Protein AF-A0A8X6SFC6-F1 (afdb_monomer_lite)

Sequence (150 aa):
MSFSGRPLSNDTFHDPMHPLAPEEIEAQGRTDKNTDKQAIRDRALPWISDFLWDRSIRVKYNNCLSDPFPIRQGVPQGSMLSPVLFSLYITGIEKVLAKHCEVRIFADHIIVWSSGSDVGENELKLNRAMEEAHAFAEIHKLIFNASISL

Organism: Trichonephila clavipes (NCBI:txid2585209)

pLDDT: mean 79.75, std 19.72, range [31.31, 97.31]

Foldseek 3Di:
DDDDDDDDDDDPPPDPPDPDDPVVVVVVPPPPPVVVVVCCVVPVVVVVCVQQPFDWDWDDDDPDIDDTDTDNDAGDPPDPCRLVVQCVLCPPLCVQLVVQFDWDDDRPDIDTFHDDPDPVSRVVSVVSSVVSNVVSCVVSVHDDDPVPDD

Structure (mmCIF, N/CA/C/O backbone):
data_AF-A0A8X6SFC6-F1
#
_entry.id   AF-A0A8X6SFC6-F1
#
loop_
_atom_site.group_PDB
_atom_site.id
_atom_site.type_symbol
_atom_site.label_atom_id
_atom_site.label_alt_id
_atom_site.label_comp_id
_atom_site.label_asym_id
_atom_site.label_entity_id
_atom_site.label_seq_id
_atom_site.pdbx_PDB_ins_code
_atom_site.Cartn_x
_atom_site.Cartn_y
_atom_site.Cartn_z
_atom_site.occupancy
_atom_site.B_iso_or_equiv
_atom_site.auth_seq_id
_atom_site.auth_comp_id
_atom_site.auth_asym_id
_atom_site.auth_atom_id
_atom_site.pdbx_PDB_model_num
ATOM 1 N N . MET A 1 1 ? 23.460 72.361 -40.988 1.00 40.28 1 MET A N 1
ATOM 2 C CA . MET A 1 1 ? 22.909 71.013 -40.738 1.00 40.28 1 MET A CA 1
ATOM 3 C C . MET A 1 1 ? 23.359 70.589 -39.356 1.00 40.28 1 MET A C 1
ATOM 5 O O . MET A 1 1 ? 24.551 70.583 -39.091 1.00 40.28 1 MET A O 1
ATOM 9 N N . SER A 1 2 ? 22.393 70.397 -38.463 1.00 31.31 2 SER A N 1
ATOM 10 C CA . SER A 1 2 ? 22.589 70.018 -37.063 1.00 31.31 2 SER A CA 1
ATOM 11 C C . SER A 1 2 ? 22.962 68.542 -36.968 1.00 31.31 2 SER A C 1
ATOM 13 O O . SER A 1 2 ? 22.267 67.734 -37.573 1.00 31.31 2 SER A O 1
ATOM 15 N N . PHE A 1 3 ? 23.991 68.207 -36.188 1.00 31.91 3 PHE A N 1
ATOM 16 C CA . PHE A 1 3 ? 24.001 66.998 -35.364 1.00 31.91 3 PHE A CA 1
ATOM 17 C C . PHE A 1 3 ? 24.779 67.292 -34.077 1.00 31.91 3 PHE A C 1
ATOM 19 O O . PHE A 1 3 ? 25.980 67.545 -34.079 1.00 31.91 3 PHE A O 1
ATOM 26 N N . SER A 1 4 ? 24.029 67.319 -32.979 1.00 35.38 4 SER A N 1
ATOM 27 C CA . SER A 1 4 ? 24.476 67.479 -31.600 1.00 35.38 4 SER A CA 1
ATOM 28 C C . SER A 1 4 ? 25.284 66.264 -31.138 1.00 35.38 4 SER A C 1
ATOM 30 O O . SER A 1 4 ? 24.756 65.150 -31.122 1.00 35.38 4 SER A O 1
ATOM 32 N N . GLY A 1 5 ? 26.523 66.477 -30.695 1.00 40.00 5 GLY A N 1
ATOM 33 C CA . GLY A 1 5 ? 27.243 65.505 -29.876 1.00 40.00 5 GLY A CA 1
ATOM 34 C C . GLY A 1 5 ? 26.624 65.456 -28.479 1.00 40.00 5 GLY A C 1
ATOM 35 O O . GLY A 1 5 ? 26.572 66.475 -27.793 1.00 40.00 5 GLY A O 1
ATOM 36 N N . ARG A 1 6 ? 26.120 64.290 -28.063 1.00 39.47 6 ARG A N 1
ATOM 37 C CA . ARG A 1 6 ? 25.775 64.046 -26.656 1.00 39.47 6 ARG A CA 1
ATOM 38 C C . ARG A 1 6 ? 27.060 63.766 -25.868 1.00 39.47 6 ARG A C 1
ATOM 40 O O . ARG A 1 6 ? 27.899 63.018 -26.371 1.00 39.47 6 ARG A O 1
ATOM 47 N N . PRO A 1 7 ? 27.211 64.304 -24.648 1.00 36.47 7 PRO A N 1
ATOM 48 C CA . PRO A 1 7 ? 28.232 63.842 -23.723 1.00 36.47 7 PRO A CA 1
ATOM 49 C C . PRO A 1 7 ? 27.834 62.481 -23.132 1.00 36.47 7 PRO A C 1
ATOM 51 O O . PRO A 1 7 ? 26.652 62.175 -22.974 1.00 36.47 7 PRO A O 1
ATOM 54 N N . LEU A 1 8 ? 28.849 61.676 -22.822 1.00 44.09 8 LEU A N 1
ATOM 55 C CA . LEU A 1 8 ? 28.759 60.450 -22.032 1.00 44.09 8 LEU A CA 1
ATOM 56 C C . LEU A 1 8 ? 28.116 60.752 -20.670 1.00 44.09 8 LEU A C 1
ATOM 58 O O . LEU A 1 8 ? 28.634 61.586 -19.928 1.00 44.09 8 LEU A O 1
ATOM 62 N N . SER A 1 9 ? 27.037 60.053 -20.317 1.00 38.41 9 SER A N 1
ATOM 63 C CA . SER A 1 9 ? 26.632 59.916 -18.919 1.00 38.41 9 SER A CA 1
ATOM 64 C C . SER A 1 9 ? 25.919 58.590 -18.643 1.00 38.41 9 SER A C 1
ATOM 66 O O . SER A 1 9 ? 24.938 58.229 -19.290 1.00 38.41 9 SER A O 1
ATOM 68 N N . ASN A 1 10 ? 26.449 57.933 -17.612 1.00 33.03 10 ASN A N 1
ATOM 69 C CA . ASN A 1 10 ? 25.908 56.852 -16.795 1.00 33.03 10 ASN A CA 1
ATOM 70 C C . ASN A 1 10 ? 25.847 55.444 -17.396 1.00 33.03 10 ASN A C 1
ATOM 72 O O . ASN A 1 10 ? 24.792 54.930 -17.768 1.00 33.03 10 ASN A O 1
ATOM 76 N N . ASP A 1 11 ? 26.995 54.772 -17.281 1.00 38.56 11 ASP A N 1
ATOM 77 C CA . ASP A 1 11 ? 27.062 53.387 -16.819 1.00 38.56 11 ASP A CA 1
ATOM 78 C C . ASP A 1 11 ? 26.058 53.175 -15.675 1.00 38.56 11 ASP A C 1
ATOM 80 O O . ASP A 1 11 ? 26.276 53.597 -14.538 1.00 38.56 11 ASP A O 1
ATOM 84 N N . THR A 1 12 ? 24.928 52.537 -15.976 1.00 41.81 12 THR A N 1
ATOM 85 C CA . THR A 1 12 ? 24.039 52.023 -14.933 1.00 41.81 12 THR A CA 1
ATOM 86 C C . THR A 1 12 ? 24.551 50.635 -14.594 1.00 41.81 12 THR A C 1
ATOM 88 O O . THR A 1 12 ? 24.138 49.627 -15.162 1.00 41.81 12 THR A O 1
ATOM 91 N N . PHE A 1 13 ? 25.555 50.616 -13.723 1.00 37.88 13 PHE A N 1
ATOM 92 C CA . PHE A 1 13 ? 25.983 49.429 -13.005 1.00 37.88 13 PHE A CA 1
ATOM 93 C C . PHE A 1 13 ? 24.736 48.872 -12.303 1.00 37.88 13 PHE A C 1
ATOM 95 O O . PHE A 1 13 ? 24.156 49.546 -11.451 1.00 37.88 13 PHE A O 1
ATOM 102 N N . HIS A 1 14 ? 24.256 47.701 -12.723 1.00 45.50 14 HIS A N 1
ATOM 103 C CA . HIS A 1 14 ? 23.132 47.041 -12.068 1.00 45.50 14 HIS A CA 1
ATOM 104 C C . HIS A 1 14 ? 23.633 46.575 -10.698 1.00 45.50 14 HIS A C 1
ATOM 106 O O . HIS A 1 14 ? 24.354 45.585 -10.597 1.00 45.50 14 HIS A O 1
ATOM 112 N N . ASP A 1 15 ? 23.327 47.352 -9.664 1.00 45.00 15 ASP A N 1
ATOM 113 C CA . ASP A 1 15 ? 23.620 47.017 -8.277 1.00 45.00 15 ASP A CA 1
ATOM 114 C C . ASP A 1 15 ? 22.836 45.740 -7.904 1.00 45.00 15 ASP A C 1
ATOM 116 O O . ASP A 1 15 ? 21.602 45.751 -7.959 1.00 45.00 15 ASP A O 1
ATOM 120 N N . PRO A 1 16 ? 23.497 44.617 -7.564 1.00 43.84 16 PRO A N 1
ATOM 121 C CA . PRO A 1 16 ? 22.817 43.370 -7.215 1.00 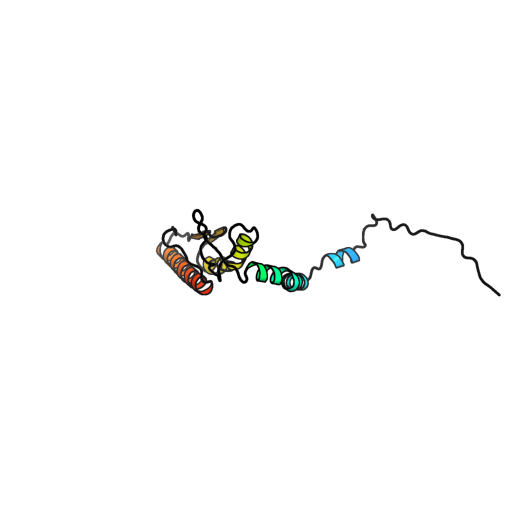43.84 16 PRO A CA 1
ATOM 122 C C . PRO A 1 16 ? 22.120 43.416 -5.840 1.00 43.84 16 PRO A C 1
ATOM 124 O O . PRO A 1 16 ? 21.627 42.388 -5.380 1.00 43.84 16 PRO A O 1
ATOM 127 N N . MET A 1 17 ? 22.073 44.579 -5.178 1.00 49.69 17 MET A N 1
ATOM 128 C CA . MET A 1 17 ? 21.513 44.770 -3.835 1.00 49.69 17 MET A CA 1
ATOM 129 C C . MET A 1 17 ? 20.441 45.874 -3.751 1.00 49.69 17 MET A C 1
ATOM 131 O O . MET A 1 17 ? 20.192 46.399 -2.665 1.00 49.69 17 MET A O 1
ATOM 135 N N . HIS A 1 18 ? 19.755 46.215 -4.849 1.00 56.88 18 HIS A N 1
ATOM 136 C CA . HIS A 1 18 ? 18.519 46.998 -4.736 1.00 56.88 18 HIS A CA 1
ATOM 137 C C . HIS A 1 18 ? 17.368 46.084 -4.268 1.00 56.88 18 HIS A C 1
ATOM 139 O O . HIS A 1 18 ? 17.087 45.085 -4.935 1.00 56.88 18 HIS A O 1
ATOM 145 N N . PRO A 1 19 ? 16.677 46.389 -3.152 1.00 56.50 19 PRO A N 1
ATOM 146 C CA . PRO A 1 19 ? 15.486 45.649 -2.750 1.00 56.50 19 PRO A CA 1
ATOM 147 C C . PRO A 1 19 ? 14.441 45.717 -3.869 1.00 56.50 19 PRO A C 1
ATOM 149 O O . PRO A 1 19 ? 14.105 46.811 -4.330 1.00 56.50 19 PRO A O 1
ATOM 152 N N . LEU A 1 20 ? 13.961 44.562 -4.332 1.00 54.62 20 LEU A N 1
ATOM 153 C CA . LEU A 1 20 ? 12.883 44.481 -5.323 1.00 54.62 20 LEU A CA 1
ATOM 154 C C . LEU A 1 20 ? 11.643 45.211 -4.792 1.00 54.62 20 LEU A C 1
ATOM 156 O O . LEU A 1 20 ? 11.362 45.176 -3.588 1.00 54.62 20 LEU A O 1
ATOM 160 N N . ALA A 1 21 ? 10.917 45.894 -5.677 1.00 58.16 21 ALA A N 1
ATOM 161 C CA . ALA A 1 21 ? 9.715 46.618 -5.278 1.00 58.16 21 ALA A CA 1
ATOM 162 C C . ALA A 1 21 ? 8.674 45.631 -4.701 1.00 58.16 21 ALA A C 1
ATOM 164 O O . ALA A 1 21 ? 8.612 44.484 -5.155 1.00 58.16 21 ALA A O 1
ATOM 165 N N . PRO A 1 22 ? 7.825 46.036 -3.732 1.00 57.03 22 PRO A N 1
ATOM 166 C CA . PRO A 1 22 ? 6.818 45.148 -3.139 1.00 57.03 22 PRO A CA 1
ATOM 167 C C . PRO A 1 22 ? 5.928 44.442 -4.177 1.00 57.03 22 PRO A C 1
ATOM 169 O O . PRO A 1 22 ? 5.563 43.288 -3.980 1.00 57.03 22 PRO A O 1
ATOM 172 N N . GLU A 1 23 ? 5.663 45.098 -5.311 1.00 55.09 23 GLU A N 1
ATOM 173 C CA . GLU A 1 23 ? 4.877 44.565 -6.433 1.00 55.09 23 GLU A CA 1
ATOM 174 C C . GLU A 1 23 ? 5.577 43.403 -7.178 1.00 55.09 23 GLU A C 1
ATOM 176 O O . GLU A 1 23 ? 4.910 42.493 -7.667 1.00 55.09 23 GLU A O 1
ATOM 181 N N . GLU A 1 24 ? 6.916 43.367 -7.215 1.00 52.50 24 GLU A N 1
ATOM 182 C CA . GLU A 1 24 ? 7.698 42.264 -7.807 1.00 52.50 24 GLU A CA 1
ATOM 183 C C . GLU A 1 24 ? 7.795 41.059 -6.855 1.00 52.50 24 GLU A C 1
ATOM 185 O O . GLU A 1 24 ? 7.796 39.906 -7.290 1.00 52.50 24 GLU A O 1
ATOM 190 N N . ILE A 1 25 ? 7.809 41.311 -5.542 1.00 52.88 25 ILE A N 1
ATOM 191 C CA . ILE A 1 25 ? 7.796 40.270 -4.502 1.00 52.88 25 ILE A CA 1
ATOM 192 C C . ILE A 1 25 ? 6.424 39.573 -4.458 1.00 52.88 25 ILE A C 1
ATOM 194 O O . ILE A 1 25 ? 6.346 38.356 -4.276 1.00 52.88 25 ILE A O 1
ATOM 198 N N . GLU A 1 26 ? 5.339 40.316 -4.689 1.00 51.62 26 GLU A N 1
ATOM 199 C CA . GLU A 1 26 ? 3.973 39.779 -4.707 1.00 51.62 26 GLU A CA 1
ATOM 200 C C . GLU A 1 26 ? 3.681 38.924 -5.957 1.00 51.62 26 GLU A C 1
ATOM 202 O O . GLU A 1 26 ? 2.913 37.960 -5.886 1.00 51.62 26 GLU A O 1
ATOM 207 N N . ALA A 1 27 ? 4.362 39.190 -7.079 1.00 51.25 27 ALA A N 1
ATOM 208 C CA . ALA A 1 27 ? 4.291 38.364 -8.288 1.00 51.25 27 ALA A CA 1
ATOM 209 C C . ALA A 1 27 ? 5.007 37.005 -8.136 1.00 51.25 27 ALA A C 1
ATOM 211 O O . ALA A 1 27 ? 4.595 36.017 -8.747 1.00 51.25 27 ALA A O 1
ATOM 212 N N . GLN A 1 28 ? 6.033 36.921 -7.281 1.00 47.88 28 GLN A N 1
ATOM 213 C CA . GLN A 1 28 ? 6.798 35.692 -7.030 1.00 47.88 28 GLN A CA 1
ATOM 214 C C . GLN A 1 28 ? 6.105 34.741 -6.028 1.00 47.88 28 GLN A C 1
ATOM 216 O O . GLN A 1 28 ? 6.426 33.553 -5.970 1.00 47.88 28 GLN A O 1
ATOM 221 N N . GLY A 1 29 ? 5.156 35.252 -5.233 1.00 45.84 29 GLY A N 1
ATOM 222 C CA . GLY A 1 29 ? 4.491 34.528 -4.140 1.00 45.84 29 GLY A CA 1
ATOM 223 C C . GLY A 1 29 ? 3.172 33.839 -4.505 1.00 45.84 29 GLY A C 1
ATOM 224 O O . GLY A 1 29 ? 2.594 33.145 -3.667 1.00 45.84 29 GLY A O 1
ATOM 225 N N . ARG A 1 30 ? 2.680 34.000 -5.738 1.00 49.94 30 ARG A N 1
ATOM 226 C CA . ARG A 1 30 ? 1.439 33.368 -6.205 1.00 49.94 30 ARG A CA 1
ATOM 227 C C . ARG A 1 30 ? 1.752 32.158 -7.081 1.00 49.94 30 ARG A C 1
ATOM 229 O O . ARG A 1 30 ? 1.455 32.136 -8.271 1.00 49.94 30 ARG A O 1
ATOM 236 N N . THR A 1 31 ? 2.358 31.128 -6.493 1.00 51.66 31 THR A N 1
ATOM 237 C CA . THR A 1 31 ? 2.418 29.800 -7.114 1.00 51.66 31 THR A CA 1
ATOM 238 C C . THR A 1 31 ? 1.006 29.227 -7.171 1.00 51.66 31 THR A C 1
ATOM 240 O O . THR A 1 31 ? 0.484 28.635 -6.225 1.00 51.66 31 THR A O 1
ATOM 243 N N . ASP A 1 32 ? 0.346 29.460 -8.303 1.00 58.31 32 ASP A N 1
ATOM 244 C CA . ASP A 1 32 ? -0.901 28.804 -8.653 1.00 58.31 32 ASP A CA 1
ATOM 245 C C . ASP A 1 32 ? -0.696 27.290 -8.556 1.00 58.31 32 ASP A C 1
ATOM 247 O O . ASP A 1 32 ? 0.106 26.708 -9.286 1.00 58.31 32 ASP A O 1
ATOM 251 N N . LYS A 1 33 ? -1.482 26.622 -7.703 1.00 57.12 33 LYS A N 1
ATOM 252 C CA . LYS A 1 33 ? -1.514 25.150 -7.548 1.00 57.12 33 LYS A CA 1
ATOM 253 C C . LYS A 1 33 ? -1.680 24.393 -8.877 1.00 57.12 33 LYS A C 1
ATOM 255 O O . LYS A 1 33 ? -1.532 23.172 -8.928 1.00 57.12 33 LYS A O 1
ATOM 260 N N . ASN A 1 34 ? -2.062 25.102 -9.935 1.00 56.91 34 ASN A N 1
ATOM 261 C CA . ASN A 1 34 ? -2.202 24.598 -11.289 1.00 56.91 34 ASN A CA 1
ATOM 262 C C . ASN A 1 34 ? -0.842 24.391 -11.984 1.00 56.91 34 ASN A C 1
ATOM 264 O O . ASN A 1 34 ? -0.662 23.397 -12.683 1.00 56.91 34 ASN A O 1
ATOM 268 N N . THR A 1 35 ? 0.134 25.265 -11.731 1.00 61.88 35 THR A N 1
ATOM 269 C CA . THR A 1 35 ? 1.483 25.202 -12.313 1.00 61.88 35 THR A CA 1
ATOM 270 C C . THR A 1 35 ? 2.283 24.027 -11.747 1.00 61.88 35 THR A C 1
ATOM 272 O O . THR A 1 35 ? 2.950 23.319 -12.499 1.00 61.88 35 THR A O 1
ATOM 275 N N . ASP A 1 36 ? 2.135 23.733 -10.452 1.00 69.88 36 ASP A N 1
ATOM 276 C CA . ASP A 1 36 ? 2.805 22.594 -9.805 1.00 69.88 36 ASP A CA 1
ATOM 277 C C . ASP A 1 36 ? 2.269 21.249 -10.308 1.00 69.88 36 ASP A C 1
ATOM 279 O O . ASP A 1 36 ? 3.034 20.331 -10.611 1.00 69.88 36 ASP A O 1
ATOM 283 N N . LYS A 1 37 ? 0.944 21.133 -10.471 1.00 70.81 37 LYS A N 1
ATOM 284 C CA . LYS A 1 37 ? 0.318 19.940 -11.066 1.00 70.81 37 LYS A CA 1
ATOM 285 C C . LYS A 1 37 ? 0.794 19.706 -12.495 1.00 70.81 37 LYS A C 1
ATOM 287 O O . LYS A 1 37 ? 1.025 18.559 -12.877 1.00 70.81 37 LYS A O 1
ATOM 292 N N . GLN A 1 38 ? 0.937 20.781 -13.266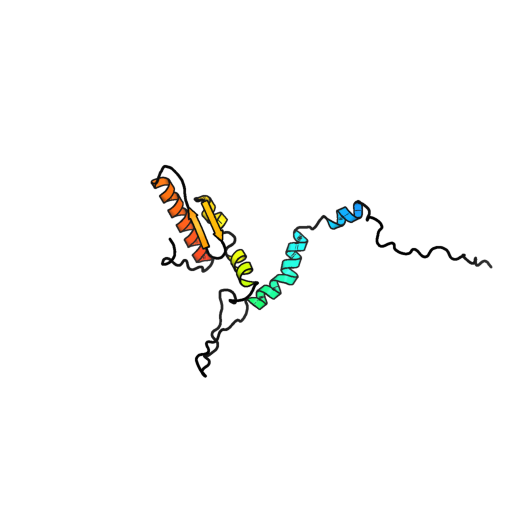 1.00 69.88 38 GLN A N 1
ATOM 293 C CA . GLN A 1 38 ? 1.423 20.716 -14.637 1.00 69.88 38 GLN A CA 1
ATOM 294 C C . GLN A 1 38 ? 2.903 20.305 -14.679 1.00 69.88 38 GLN A C 1
ATOM 296 O O . GLN A 1 38 ? 3.265 19.393 -15.414 1.00 69.88 38 GLN A O 1
ATOM 301 N N . ALA A 1 39 ? 3.744 20.865 -13.804 1.00 73.00 39 ALA A N 1
ATOM 302 C CA . ALA A 1 39 ? 5.151 20.487 -13.700 1.00 73.00 39 ALA A CA 1
ATOM 303 C C . ALA A 1 39 ? 5.351 19.010 -13.310 1.00 73.00 39 ALA A C 1
ATOM 305 O O . ALA A 1 39 ? 6.220 18.344 -13.874 1.00 73.00 39 ALA A O 1
ATOM 306 N N . ILE A 1 40 ? 4.535 18.475 -12.394 1.00 75.31 40 ILE A N 1
ATOM 307 C CA . ILE A 1 40 ? 4.552 17.047 -12.033 1.00 75.31 40 ILE A CA 1
ATOM 308 C C . ILE A 1 40 ? 4.178 16.185 -13.240 1.00 75.31 40 ILE A C 1
ATOM 310 O O . ILE A 1 40 ? 4.856 15.195 -13.522 1.00 75.31 40 ILE A O 1
ATOM 314 N N . ARG A 1 41 ? 3.122 16.564 -13.967 1.00 77.75 41 ARG A N 1
ATOM 315 C CA . ARG A 1 41 ? 2.667 15.829 -15.150 1.00 77.75 41 ARG A CA 1
ATOM 316 C C . ARG A 1 41 ? 3.707 15.791 -16.258 1.00 77.75 41 ARG A C 1
ATOM 318 O O . ARG A 1 41 ? 3.965 14.719 -16.793 1.00 77.75 41 ARG A O 1
ATOM 325 N N . ASP A 1 42 ? 4.319 16.928 -16.550 1.00 82.94 42 ASP A N 1
ATOM 326 C CA . ASP A 1 42 ? 5.186 17.061 -17.719 1.00 82.94 42 ASP A CA 1
ATOM 327 C C . ASP A 1 42 ? 6.609 16.561 -17.458 1.00 82.94 42 ASP A C 1
ATOM 329 O O . ASP A 1 42 ? 7.310 16.180 -18.393 1.00 82.94 42 ASP A O 1
ATOM 333 N N . ARG A 1 43 ? 7.055 16.556 -16.193 1.00 84.00 43 ARG A N 1
ATOM 334 C CA . ARG A 1 43 ? 8.433 16.191 -15.836 1.00 84.00 43 ARG A CA 1
ATOM 335 C C . ARG A 1 43 ? 8.540 14.951 -14.969 1.00 84.00 43 ARG A C 1
ATOM 337 O O . ARG A 1 43 ? 9.365 14.107 -15.271 1.00 84.00 43 ARG A O 1
ATOM 344 N N . ALA A 1 44 ? 7.750 14.800 -13.910 1.00 86.75 44 ALA A N 1
ATOM 345 C CA . ALA A 1 44 ? 7.933 13.684 -12.977 1.00 86.75 44 ALA A CA 1
ATOM 346 C C . ALA A 1 44 ? 7.266 12.384 -13.458 1.00 86.75 44 ALA A C 1
ATOM 348 O O . ALA A 1 44 ? 7.833 11.307 -13.283 1.00 86.75 44 ALA A O 1
ATOM 349 N N . LEU A 1 45 ? 6.084 12.465 -14.084 1.00 89.06 45 LEU A N 1
ATOM 350 C CA . LEU A 1 45 ? 5.353 11.269 -14.522 1.00 89.06 45 LEU A CA 1
ATOM 351 C C . LEU A 1 45 ? 6.105 10.406 -15.548 1.00 89.06 45 LEU A C 1
ATOM 353 O O . LEU A 1 45 ? 6.084 9.190 -15.362 1.00 89.06 45 LEU A O 1
ATOM 357 N N . PRO A 1 46 ? 6.788 10.957 -16.574 1.00 91.50 46 PRO A N 1
ATOM 358 C CA . PRO A 1 46 ? 7.573 10.137 -17.497 1.00 91.50 46 PRO A CA 1
ATOM 359 C C . PRO A 1 46 ? 8.655 9.325 -16.777 1.00 91.50 46 PRO A C 1
ATOM 361 O O . PRO A 1 46 ? 8.758 8.122 -16.978 1.00 91.50 46 PRO A O 1
ATOM 364 N N . TRP A 1 47 ? 9.377 9.946 -15.840 1.00 91.00 47 TRP A N 1
ATOM 365 C CA . TRP A 1 47 ? 10.408 9.263 -15.055 1.00 91.00 47 TRP A CA 1
ATOM 366 C C . TRP A 1 47 ? 9.836 8.184 -14.136 1.00 91.00 47 TRP A C 1
ATOM 368 O O . TRP A 1 47 ? 10.424 7.116 -14.007 1.00 91.00 47 TRP A O 1
ATOM 378 N N . ILE A 1 48 ? 8.689 8.438 -13.497 1.00 90.88 48 ILE A N 1
ATOM 379 C CA . ILE A 1 48 ? 8.009 7.430 -12.669 1.00 90.88 48 ILE A CA 1
ATOM 380 C C . ILE A 1 48 ? 7.512 6.271 -13.541 1.00 90.88 48 ILE A C 1
ATOM 382 O O . ILE A 1 48 ? 7.621 5.116 -13.135 1.00 90.88 48 ILE A O 1
ATOM 386 N N . SER A 1 49 ? 6.990 6.566 -14.734 1.00 91.25 49 SER A N 1
ATOM 387 C CA . SER A 1 49 ? 6.570 5.554 -15.703 1.00 91.25 49 SER A CA 1
ATOM 388 C C . SER A 1 49 ? 7.749 4.669 -16.094 1.00 91.25 49 SER A C 1
ATOM 390 O O . SER A 1 49 ? 7.680 3.457 -15.903 1.00 91.25 49 SER A O 1
ATOM 392 N N . ASP A 1 50 ? 8.854 5.265 -16.537 1.00 90.56 50 ASP A N 1
ATOM 393 C CA . ASP A 1 50 ? 10.070 4.541 -16.917 1.00 90.56 50 ASP A CA 1
ATOM 394 C C . ASP A 1 50 ? 10.649 3.737 -15.744 1.00 90.56 50 ASP A C 1
ATOM 396 O O . ASP A 1 50 ? 11.089 2.604 -15.917 1.00 90.56 50 ASP A O 1
ATOM 400 N N . PHE A 1 51 ? 10.589 4.276 -14.522 1.00 91.19 51 PHE A N 1
ATOM 401 C CA . PHE A 1 51 ? 11.046 3.588 -13.312 1.00 91.19 51 PHE A CA 1
ATOM 402 C C . PHE A 1 51 ? 10.234 2.323 -12.983 1.00 91.19 51 PHE A C 1
ATOM 404 O O . PHE A 1 51 ? 10.753 1.398 -12.354 1.00 91.19 51 PHE A O 1
ATOM 411 N N . LEU A 1 52 ? 8.957 2.270 -13.372 1.00 91.69 52 LEU A N 1
ATOM 412 C CA . LEU A 1 52 ? 8.061 1.148 -13.078 1.00 91.69 52 LEU A CA 1
ATOM 413 C C . LEU A 1 52 ? 7.903 0.175 -14.253 1.00 91.69 52 LEU A C 1
ATOM 415 O O . LEU A 1 52 ? 7.556 -0.989 -14.014 1.00 91.69 52 LEU A O 1
ATOM 419 N N . TRP A 1 53 ? 8.156 0.633 -15.480 1.00 91.94 53 TRP A N 1
ATOM 420 C CA . TRP A 1 53 ? 7.894 -0.077 -16.729 1.00 91.94 53 TRP A CA 1
ATOM 421 C C . TRP A 1 53 ? 8.961 -1.127 -17.085 1.00 91.94 53 TRP A C 1
ATOM 423 O O . TRP A 1 53 ? 10.132 -0.979 -16.757 1.00 91.94 53 TRP A O 1
ATOM 433 N N . ASP A 1 54 ? 8.524 -2.200 -17.756 1.00 90.06 54 ASP A N 1
ATOM 434 C CA . ASP A 1 54 ? 9.348 -3.261 -18.371 1.00 90.06 54 ASP A CA 1
ATOM 435 C C . ASP A 1 54 ? 10.526 -3.784 -17.526 1.00 90.06 54 ASP A C 1
ATOM 437 O O . ASP A 1 54 ? 11.655 -3.971 -17.981 1.00 90.06 54 ASP A O 1
ATOM 441 N N . ARG A 1 55 ? 10.261 -4.031 -16.242 1.00 92.31 55 ARG A N 1
ATOM 442 C CA . ARG A 1 55 ? 11.269 -4.556 -15.319 1.00 92.31 55 ARG A CA 1
ATOM 443 C C . ARG A 1 55 ? 11.332 -6.074 -15.380 1.00 92.31 55 ARG A C 1
ATOM 445 O O . ARG A 1 55 ? 10.312 -6.751 -15.489 1.00 92.31 55 ARG A O 1
ATOM 452 N N . SER A 1 56 ? 12.528 -6.622 -15.187 1.00 93.06 56 SER A N 1
ATOM 453 C CA . SER A 1 56 ? 12.736 -8.054 -14.971 1.00 93.06 56 SER A CA 1
ATOM 454 C C . SER A 1 56 ? 13.752 -8.305 -13.860 1.00 93.06 56 SER A C 1
ATOM 456 O O . SER A 1 56 ? 14.610 -7.468 -13.583 1.00 93.06 56 SER A O 1
ATOM 458 N N . ILE A 1 57 ? 13.643 -9.457 -13.202 1.00 92.88 57 ILE A N 1
ATOM 459 C CA . ILE A 1 57 ? 14.620 -9.946 -12.225 1.00 92.88 57 ILE A CA 1
ATOM 460 C C . ILE A 1 57 ? 15.201 -11.276 -12.667 1.00 92.88 57 ILE A C 1
ATOM 462 O O . ILE A 1 57 ? 14.585 -12.034 -13.413 1.00 92.88 57 ILE A O 1
ATOM 466 N N . ARG A 1 58 ? 16.406 -11.559 -12.178 1.00 94.94 58 ARG A N 1
ATOM 467 C CA . ARG A 1 58 ? 17.104 -12.828 -12.365 1.00 94.94 58 ARG A CA 1
ATOM 468 C C . ARG A 1 58 ? 17.745 -13.227 -11.050 1.00 94.94 58 ARG A C 1
ATOM 470 O O . ARG A 1 58 ? 18.297 -12.391 -10.341 1.00 94.94 58 ARG A O 1
ATOM 477 N N . VAL A 1 59 ? 17.710 -14.515 -10.757 1.00 94.50 59 VAL A N 1
ATOM 478 C CA . VAL A 1 59 ? 18.403 -15.129 -9.624 1.00 94.50 59 VAL A CA 1
ATOM 479 C C . VAL A 1 59 ? 19.713 -15.737 -10.113 1.00 94.50 59 VAL A C 1
ATOM 481 O O . VAL A 1 59 ? 19.714 -16.516 -11.073 1.00 94.50 59 VAL A O 1
ATOM 484 N N . LYS A 1 60 ? 20.819 -15.385 -9.449 1.00 96.06 60 LYS A N 1
ATOM 485 C CA . LYS A 1 60 ? 22.132 -16.016 -9.621 1.00 96.06 60 LYS A CA 1
ATOM 486 C C . LYS A 1 60 ? 22.392 -16.955 -8.448 1.00 96.06 60 LYS A C 1
ATOM 488 O O . LYS A 1 60 ? 22.319 -16.528 -7.299 1.00 96.06 60 LYS A O 1
ATOM 493 N N . TYR A 1 61 ? 22.742 -18.200 -8.742 1.00 96.06 61 TYR A N 1
ATOM 494 C CA . TYR A 1 61 ? 23.162 -19.182 -7.746 1.00 96.06 61 TYR A CA 1
ATOM 495 C C . TYR A 1 61 ? 24.424 -19.889 -8.244 1.00 96.06 61 TYR A C 1
ATOM 497 O O . TYR A 1 61 ? 24.424 -20.492 -9.319 1.00 96.06 61 TYR A O 1
ATOM 505 N N . ASN A 1 62 ? 25.520 -19.780 -7.488 1.00 95.12 62 ASN A N 1
ATOM 506 C CA . ASN A 1 62 ? 26.861 -20.180 -7.924 1.00 95.12 62 ASN A CA 1
ATOM 507 C C . ASN A 1 62 ? 27.218 -19.572 -9.300 1.00 95.12 62 ASN A C 1
ATOM 509 O O . ASN A 1 62 ? 27.215 -18.349 -9.470 1.00 95.12 62 ASN A O 1
ATOM 513 N N . ASN A 1 63 ? 27.496 -20.433 -10.284 1.00 94.75 63 ASN A N 1
ATOM 514 C CA . ASN A 1 63 ? 27.843 -20.060 -11.656 1.00 94.75 63 ASN A CA 1
ATOM 515 C C . ASN A 1 63 ? 26.647 -20.128 -12.619 1.00 94.75 63 ASN A C 1
ATOM 517 O O . ASN A 1 63 ? 26.824 -19.959 -13.823 1.00 94.75 63 ASN A O 1
ATOM 521 N N . CYS A 1 64 ? 25.437 -20.357 -12.107 1.00 94.56 64 CYS A N 1
ATOM 522 C CA . CYS A 1 64 ? 24.218 -20.414 -12.903 1.00 94.56 64 CYS A CA 1
ATOM 523 C C . CYS A 1 64 ? 23.402 -19.130 -12.726 1.00 94.56 64 CYS A C 1
ATOM 525 O O . CYS A 1 64 ? 23.287 -18.581 -11.626 1.00 94.56 64 CYS A O 1
ATOM 527 N N . LEU A 1 65 ? 22.810 -18.663 -13.824 1.00 97.31 65 LEU A N 1
ATOM 528 C CA . LEU A 1 65 ? 21.921 -17.511 -13.857 1.00 97.31 65 LEU A CA 1
ATOM 529 C C . LEU A 1 65 ? 20.594 -17.953 -14.475 1.00 97.31 65 LEU A C 1
ATOM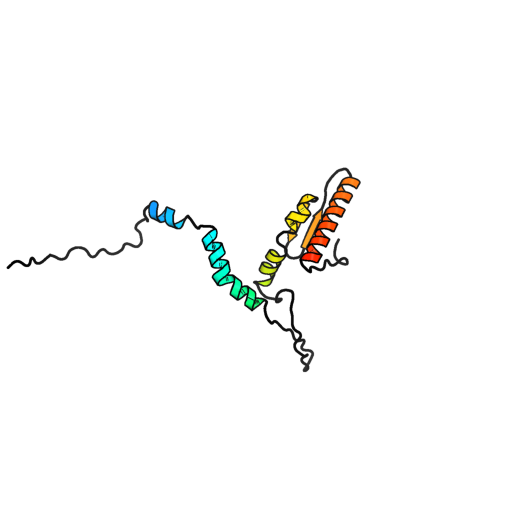 531 O O . LEU A 1 65 ? 20.588 -18.502 -15.572 1.00 97.31 65 LEU A O 1
ATOM 535 N N . SER A 1 66 ? 19.494 -17.726 -13.764 1.00 97.06 66 SER A N 1
ATOM 536 C CA . SER A 1 66 ? 18.141 -18.048 -14.245 1.00 97.06 66 SER A CA 1
ATOM 537 C C . SER A 1 66 ? 17.725 -17.189 -15.439 1.00 97.06 66 SER A C 1
ATOM 539 O O . SER A 1 66 ? 18.348 -16.161 -15.738 1.00 97.06 66 SER A O 1
ATOM 541 N N . ASP A 1 67 ? 16.655 -17.598 -16.114 1.00 96.62 67 ASP A N 1
ATOM 542 C CA . ASP A 1 67 ? 16.015 -16.789 -17.145 1.00 96.62 67 ASP A CA 1
ATOM 543 C C . ASP A 1 67 ? 15.395 -15.508 -16.553 1.00 96.62 67 ASP A C 1
ATOM 545 O O . ASP A 1 67 ? 15.041 -15.477 -15.369 1.00 96.62 67 ASP A O 1
ATOM 549 N N . PRO A 1 68 ? 15.278 -14.425 -17.342 1.00 95.25 68 PRO A N 1
ATOM 550 C CA . PRO A 1 68 ? 14.585 -13.213 -16.918 1.00 95.25 68 PRO A CA 1
ATOM 551 C C . PRO A 1 68 ? 13.132 -13.488 -16.526 1.00 95.25 68 PRO A C 1
ATOM 553 O O . PRO A 1 68 ? 12.356 -14.028 -17.312 1.00 95.25 68 PRO A O 1
ATOM 556 N N . PHE A 1 69 ? 12.748 -13.051 -15.329 1.00 94.12 69 PHE A N 1
ATOM 557 C CA . PHE A 1 69 ? 11.369 -13.076 -14.858 1.00 94.12 69 PHE A CA 1
ATOM 558 C C . PHE A 1 69 ? 10.784 -11.654 -14.869 1.00 94.12 69 PHE A C 1
ATOM 560 O O . PHE A 1 69 ? 11.298 -10.790 -14.151 1.00 94.12 69 PHE A O 1
ATOM 567 N N . PRO A 1 70 ? 9.739 -11.369 -15.667 1.00 93.44 70 PRO A N 1
ATOM 568 C CA . PRO A 1 70 ? 9.166 -10.030 -15.769 1.00 93.44 70 PRO A CA 1
ATOM 569 C C . PRO A 1 70 ? 8.390 -9.640 -14.503 1.00 93.44 70 PRO A C 1
ATOM 571 O O . PRO A 1 70 ? 7.548 -10.392 -14.012 1.00 93.44 70 PRO A O 1
ATOM 574 N N . ILE A 1 71 ? 8.617 -8.422 -14.009 1.00 90.94 71 ILE A N 1
ATOM 575 C CA . ILE A 1 71 ? 7.920 -7.842 -12.858 1.00 90.94 71 ILE A CA 1
ATOM 576 C C . ILE A 1 71 ? 6.885 -6.834 -13.345 1.00 90.94 71 ILE A C 1
ATOM 578 O O . ILE A 1 71 ? 7.222 -5.776 -13.869 1.00 90.94 71 ILE A O 1
ATOM 582 N N . ARG A 1 72 ? 5.608 -7.140 -13.101 1.00 87.56 72 ARG A N 1
ATOM 583 C CA . ARG A 1 72 ? 4.474 -6.279 -13.485 1.00 87.56 72 ARG A CA 1
ATOM 584 C C . ARG A 1 72 ? 3.899 -5.451 -12.335 1.00 87.56 72 ARG A C 1
ATOM 586 O O . ARG A 1 72 ? 3.053 -4.598 -12.575 1.00 87.56 72 ARG A O 1
ATOM 593 N N . GLN A 1 73 ? 4.303 -5.727 -11.097 1.00 86.38 73 GLN A N 1
ATOM 594 C CA . GLN A 1 73 ? 3.749 -5.112 -9.888 1.00 86.38 73 GLN A CA 1
ATOM 595 C C . GLN A 1 73 ? 4.844 -4.824 -8.859 1.00 86.38 73 GLN A C 1
ATOM 597 O O . GLN A 1 73 ? 5.913 -5.433 -8.882 1.00 86.38 73 GLN A O 1
ATOM 602 N N . GLY A 1 74 ? 4.569 -3.884 -7.957 1.00 87.12 74 GLY A N 1
ATOM 603 C CA . GLY A 1 74 ? 5.509 -3.445 -6.929 1.00 87.12 74 GLY A CA 1
ATOM 604 C C . GLY A 1 74 ? 6.553 -2.458 -7.448 1.00 87.12 74 GLY A C 1
ATOM 605 O O . GLY A 1 74 ? 6.527 -2.042 -8.604 1.00 87.12 74 GLY A O 1
ATOM 606 N N . VAL A 1 75 ? 7.494 -2.094 -6.586 1.00 90.06 75 VAL A N 1
ATOM 607 C CA . VAL A 1 75 ? 8.551 -1.107 -6.850 1.00 90.06 75 VAL A CA 1
ATOM 608 C C . VAL A 1 75 ? 9.936 -1.766 -6.734 1.00 90.06 75 VAL A C 1
ATOM 610 O O . VAL A 1 75 ? 10.066 -2.765 -6.025 1.00 90.06 75 VAL A O 1
ATOM 613 N N . PRO A 1 76 ? 10.982 -1.278 -7.425 1.00 86.94 76 PRO A N 1
ATOM 614 C CA . PRO A 1 76 ? 12.348 -1.786 -7.265 1.00 86.94 76 PRO A CA 1
ATOM 615 C C . PRO A 1 76 ? 12.847 -1.674 -5.815 1.00 86.94 76 PRO A C 1
ATOM 617 O O . PRO A 1 76 ? 12.875 -0.582 -5.248 1.00 86.94 76 PRO A O 1
ATOM 620 N N . GLN A 1 77 ? 13.269 -2.776 -5.196 1.00 83.75 77 GLN A N 1
ATOM 621 C CA . GLN A 1 77 ? 13.868 -2.725 -3.857 1.00 83.75 77 GLN A CA 1
ATOM 622 C C . GLN A 1 77 ? 15.253 -2.058 -3.901 1.00 83.75 77 GLN A C 1
ATOM 624 O O . GLN A 1 77 ? 16.003 -2.236 -4.857 1.00 83.75 77 GLN A O 1
ATOM 629 N N . GLY A 1 78 ? 15.582 -1.270 -2.873 1.00 82.06 78 GLY A N 1
ATOM 630 C CA . GLY A 1 78 ? 16.861 -0.549 -2.773 1.00 82.06 78 GLY A CA 1
ATOM 631 C C . GLY A 1 78 ? 16.893 0.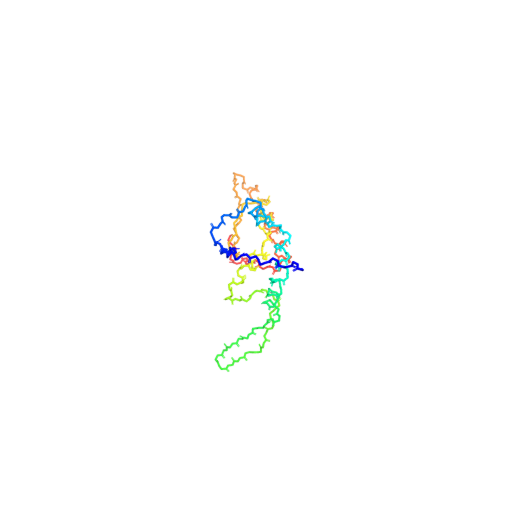834 -3.437 1.00 82.06 78 GLY A C 1
ATOM 632 O O . GLY A 1 78 ? 17.913 1.512 -3.370 1.00 82.06 78 GLY A O 1
ATOM 633 N N . SER A 1 79 ? 15.789 1.285 -4.041 1.00 88.94 79 SER A N 1
ATOM 634 C CA . SER A 1 79 ? 15.661 2.655 -4.554 1.00 88.94 79 SER A CA 1
ATOM 635 C C . SER A 1 79 ? 15.093 3.608 -3.498 1.00 88.94 79 SER A C 1
ATOM 637 O O . SER A 1 79 ? 14.140 3.268 -2.799 1.00 88.94 79 SER A O 1
ATOM 639 N N . MET A 1 80 ? 15.617 4.837 -3.449 1.00 88.75 80 MET A N 1
ATOM 640 C CA . MET A 1 80 ? 15.078 5.937 -2.632 1.00 88.75 80 MET A CA 1
ATOM 641 C C . MET A 1 80 ? 13.658 6.350 -3.051 1.00 88.75 80 MET A C 1
ATOM 643 O O . MET A 1 80 ? 12.888 6.842 -2.231 1.00 88.75 80 MET A O 1
ATOM 647 N N . LEU A 1 81 ? 13.293 6.139 -4.320 1.00 89.94 81 LEU A N 1
ATOM 648 C CA . LEU A 1 81 ? 11.976 6.507 -4.845 1.00 89.94 81 LEU A CA 1
ATOM 649 C C . LEU A 1 81 ? 10.887 5.504 -4.432 1.00 89.94 81 LEU A C 1
ATOM 651 O O . LEU A 1 81 ? 9.712 5.854 -4.345 1.00 89.94 81 LEU A O 1
ATOM 655 N N . SER A 1 82 ? 11.270 4.263 -4.137 1.00 91.69 82 SER A N 1
ATOM 656 C CA . SER A 1 82 ? 10.338 3.178 -3.826 1.00 91.69 82 SER A CA 1
ATOM 657 C C . SER A 1 82 ? 9.497 3.425 -2.563 1.00 91.69 82 SER A C 1
ATOM 659 O O . SER A 1 82 ? 8.276 3.308 -2.665 1.00 91.69 82 SER A O 1
ATOM 661 N N . PRO A 1 83 ? 10.066 3.837 -1.408 1.00 90.38 83 PRO A N 1
ATOM 662 C CA . PRO A 1 83 ? 9.274 4.194 -0.225 1.00 90.38 83 PRO A CA 1
ATOM 663 C C . PRO A 1 83 ? 8.311 5.366 -0.453 1.00 90.38 83 PRO A C 1
ATOM 665 O O . PRO A 1 83 ? 7.206 5.377 0.091 1.00 90.38 83 PRO A O 1
ATOM 668 N N . VAL A 1 84 ? 8.705 6.339 -1.282 1.00 90.25 84 VAL A N 1
ATOM 669 C CA . VAL A 1 84 ? 7.869 7.503 -1.615 1.00 90.25 84 VAL A CA 1
ATOM 670 C C . VAL A 1 84 ? 6.678 7.069 -2.463 1.00 90.25 84 VAL A C 1
ATOM 672 O O . VAL A 1 84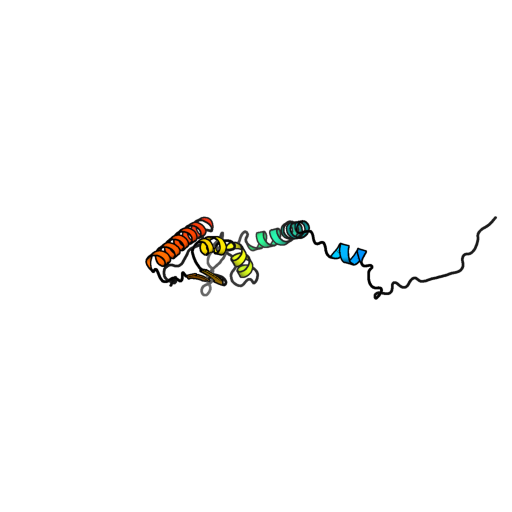 ? 5.538 7.393 -2.140 1.00 90.25 84 VAL A O 1
ATOM 675 N N . LEU A 1 85 ? 6.924 6.285 -3.517 1.00 90.69 85 LEU A N 1
ATOM 676 C CA . LEU A 1 85 ? 5.863 5.754 -4.372 1.00 90.69 85 LEU A CA 1
ATOM 677 C C . LEU A 1 85 ? 4.928 4.820 -3.606 1.00 90.69 85 LEU A C 1
ATOM 679 O O . LEU A 1 85 ? 3.722 4.872 -3.822 1.00 90.69 85 LEU A O 1
ATOM 683 N N . PHE A 1 86 ? 5.454 4.010 -2.687 1.00 89.38 86 PHE A N 1
ATOM 684 C CA . PHE A 1 86 ? 4.628 3.163 -1.833 1.00 89.38 86 PHE A CA 1
ATOM 685 C C . PHE A 1 86 ? 3.742 3.990 -0.892 1.00 89.38 86 PHE A C 1
ATOM 687 O O . PHE A 1 86 ? 2.542 3.749 -0.826 1.00 89.38 86 PHE A O 1
ATOM 694 N N . SER A 1 87 ? 4.295 5.019 -0.241 1.00 89.19 87 SER A N 1
ATOM 695 C CA . SER A 1 87 ? 3.518 5.945 0.600 1.00 89.19 87 SER A CA 1
ATOM 696 C C . SER A 1 87 ? 2.396 6.634 -0.188 1.00 89.19 87 SER A C 1
ATOM 698 O O . SER A 1 87 ? 1.264 6.740 0.283 1.00 89.19 87 SER A O 1
ATOM 700 N N . LEU A 1 88 ? 2.682 7.055 -1.425 1.00 89.06 88 LEU A N 1
ATOM 701 C CA . LEU A 1 88 ? 1.669 7.603 -2.330 1.00 89.06 88 LEU A CA 1
ATOM 702 C C . LEU A 1 88 ? 0.618 6.557 -2.720 1.00 89.06 88 LEU A C 1
ATOM 704 O O . LEU A 1 88 ? -0.564 6.877 -2.788 1.00 89.06 88 LEU A O 1
ATOM 708 N N . TYR A 1 89 ? 1.029 5.310 -2.941 1.00 89.44 89 TYR A N 1
ATOM 709 C CA . TYR A 1 89 ? 0.140 4.217 -3.325 1.00 89.44 89 TYR A CA 1
ATOM 710 C C . TYR A 1 89 ? -0.891 3.874 -2.248 1.00 89.44 89 TYR A C 1
ATOM 712 O O . TYR A 1 89 ? -2.058 3.653 -2.556 1.00 89.44 89 TYR A O 1
ATOM 720 N N . ILE A 1 90 ? -0.476 3.867 -0.980 1.00 90.19 90 ILE A N 1
ATOM 721 C CA . ILE A 1 90 ? -1.369 3.603 0.157 1.00 90.19 90 ILE A CA 1
ATOM 722 C C . ILE A 1 90 ? -2.123 4.857 0.622 1.00 90.19 90 ILE A C 1
ATOM 724 O O . ILE A 1 90 ? -2.931 4.790 1.552 1.00 90.19 90 ILE A O 1
ATOM 728 N N . THR A 1 91 ? -1.878 6.015 -0.003 1.00 87.06 91 THR A N 1
ATOM 729 C CA . THR A 1 91 ? -2.551 7.265 0.357 1.00 87.06 91 THR A CA 1
ATOM 730 C C . THR A 1 91 ? -4.061 7.102 0.187 1.00 87.06 91 THR A C 1
ATOM 732 O O . THR A 1 91 ? -4.565 6.899 -0.913 1.00 87.06 91 THR A O 1
ATOM 735 N N . GLY A 1 92 ? -4.800 7.224 1.290 1.00 90.00 92 GLY A N 1
ATOM 736 C CA . GLY A 1 92 ? -6.257 7.072 1.317 1.00 90.00 92 GLY A CA 1
ATOM 737 C C . GLY A 1 92 ? -6.743 6.023 2.308 1.00 90.00 92 GLY A C 1
ATOM 738 O O . GLY A 1 92 ? -7.815 6.220 2.877 1.00 90.00 92 GLY A O 1
ATOM 739 N N . ILE A 1 93 ? -5.943 4.992 2.602 1.00 92.62 93 ILE A N 1
ATOM 740 C CA . ILE A 1 93 ? -6.325 3.965 3.582 1.00 92.62 93 ILE A CA 1
ATOM 741 C C . ILE A 1 93 ? -6.567 4.571 4.970 1.00 92.62 93 ILE A C 1
ATOM 743 O O . ILE A 1 9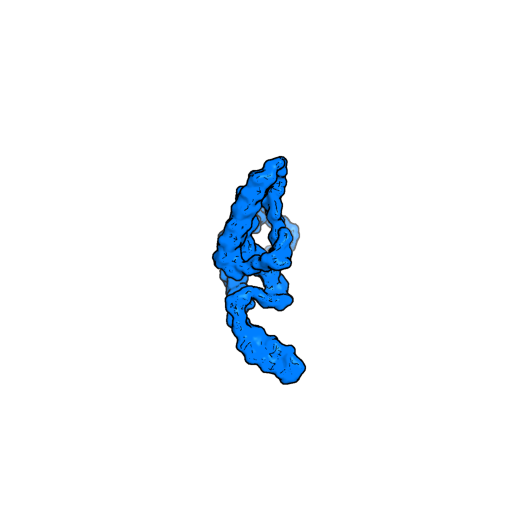3 ? -7.541 4.231 5.629 1.00 92.62 93 ILE A O 1
ATOM 747 N N . GLU A 1 94 ? -5.773 5.571 5.366 1.00 92.50 94 GLU A N 1
ATOM 748 C CA . GLU A 1 94 ? -5.979 6.316 6.614 1.00 92.50 94 GLU A CA 1
ATOM 749 C C . GLU A 1 94 ? -7.385 6.917 6.694 1.00 92.50 94 GLU A C 1
ATOM 751 O O . GLU A 1 94 ? -8.075 6.748 7.690 1.00 92.50 94 GLU A O 1
ATOM 756 N N . LYS A 1 95 ? -7.853 7.561 5.616 1.00 92.88 95 LYS A N 1
ATOM 757 C CA . LYS A 1 95 ? -9.189 8.176 5.569 1.00 92.88 95 LYS A CA 1
ATOM 758 C C . LYS A 1 95 ? -10.302 7.142 5.647 1.00 92.88 95 LYS A C 1
ATOM 760 O O . LYS A 1 95 ? -11.379 7.447 6.147 1.00 92.88 95 LYS A O 1
ATOM 765 N N . VAL A 1 96 ? -10.062 5.955 5.099 1.00 93.81 96 VAL A N 1
ATOM 766 C CA . VAL A 1 96 ? -11.011 4.844 5.122 1.00 93.81 96 VAL A CA 1
ATOM 767 C C . VAL A 1 96 ? -11.142 4.293 6.544 1.00 93.81 96 VAL A C 1
ATOM 769 O O . VAL A 1 96 ? -12.254 4.172 7.051 1.00 93.81 96 VAL A O 1
ATOM 772 N N . LEU A 1 97 ? -10.017 4.056 7.217 1.00 94.31 97 LEU A N 1
ATOM 773 C CA . LEU A 1 97 ? -9.969 3.469 8.557 1.00 94.31 97 LEU A CA 1
ATOM 774 C C . LEU A 1 97 ? -10.360 4.463 9.666 1.00 94.31 97 LEU A C 1
ATOM 776 O O . LEU A 1 97 ? -11.053 4.098 10.619 1.00 94.31 97 LEU A O 1
ATOM 780 N N . ALA A 1 98 ? -10.000 5.740 9.505 1.00 94.31 98 ALA A N 1
ATOM 781 C CA . ALA A 1 98 ? -10.297 6.806 10.463 1.00 94.31 98 ALA A CA 1
ATOM 782 C C . ALA A 1 98 ? -11.800 7.114 10.612 1.00 94.31 98 ALA A C 1
ATOM 784 O O . ALA A 1 98 ? -12.192 7.868 11.501 1.00 94.31 98 ALA A O 1
ATOM 785 N N . LYS A 1 99 ? -12.667 6.530 9.769 1.00 94.75 99 LYS A N 1
ATOM 786 C CA . LYS A 1 99 ? -14.131 6.608 9.925 1.00 94.75 99 LYS A CA 1
ATOM 787 C C . LYS A 1 99 ? -14.632 5.905 11.189 1.00 94.75 99 LYS A C 1
ATOM 789 O O . LYS A 1 99 ? -15.714 6.228 11.676 1.00 94.75 99 LYS A O 1
ATOM 794 N N . HIS A 1 100 ? -13.901 4.896 11.660 1.00 92.69 100 HIS A N 1
ATOM 795 C CA . HIS A 1 100 ? -14.357 3.995 12.720 1.00 92.69 100 HIS A CA 1
ATOM 796 C C . HIS A 1 100 ? -13.386 3.927 13.899 1.00 92.69 100 HIS A C 1
ATOM 798 O O . HIS A 1 100 ? -13.828 3.766 15.038 1.00 92.69 100 HIS A O 1
ATOM 804 N N . CYS A 1 101 ? -12.087 4.072 13.638 1.00 95.44 101 CYS A N 1
ATOM 805 C CA . CYS A 1 101 ? -11.024 3.830 14.607 1.00 95.44 101 CYS A CA 1
ATOM 806 C C . CYS A 1 101 ? -9.953 4.923 14.571 1.00 95.44 101 CYS A C 1
ATOM 808 O O . CYS A 1 101 ? -9.864 5.701 13.625 1.00 95.44 101 CYS A O 1
ATOM 810 N N . GLU A 1 102 ? -9.106 4.947 15.595 1.00 95.69 102 GLU A N 1
ATOM 811 C CA . GLU A 1 102 ? -7.845 5.678 15.541 1.00 95.69 102 GLU A CA 1
ATOM 812 C C . GLU A 1 102 ? -6.829 4.878 14.719 1.00 95.69 102 GLU A C 1
ATOM 814 O O . GLU A 1 102 ? -6.813 3.643 14.753 1.00 95.69 102 GLU A O 1
ATOM 819 N N . VAL A 1 103 ? -6.005 5.585 13.944 1.00 95.06 103 VAL A N 1
ATOM 820 C CA . VAL A 1 103 ? -5.112 4.975 12.954 1.00 95.06 103 VAL A CA 1
ATOM 821 C C . VAL A 1 103 ? -3.757 5.661 12.985 1.00 95.06 103 VAL A C 1
ATOM 823 O O . VAL A 1 103 ? -3.665 6.886 13.057 1.00 95.06 103 VAL A O 1
ATOM 826 N N . ARG A 1 104 ? -2.692 4.868 12.877 1.00 92.75 104 ARG A N 1
ATOM 827 C CA . ARG A 1 104 ? -1.345 5.346 12.556 1.00 92.75 104 ARG A CA 1
ATOM 828 C C . ARG A 1 104 ? -0.742 4.504 11.455 1.00 92.75 104 ARG A C 1
ATOM 830 O O . ARG A 1 104 ? -0.871 3.285 11.461 1.00 92.75 104 ARG A O 1
ATOM 837 N N . ILE A 1 105 ? -0.058 5.173 10.537 1.00 90.94 105 ILE A N 1
ATOM 838 C CA . ILE A 1 105 ? 0.606 4.539 9.405 1.00 90.94 105 ILE A CA 1
ATOM 839 C C . ILE A 1 105 ? 2.061 4.971 9.402 1.00 90.94 105 ILE A C 1
ATOM 841 O O . ILE A 1 105 ? 2.368 6.159 9.498 1.00 90.94 105 ILE A O 1
ATOM 845 N N . PHE A 1 106 ? 2.953 3.999 9.279 1.00 88.50 106 PHE A N 1
ATOM 846 C CA . PHE A 1 106 ? 4.366 4.236 9.067 1.00 88.50 106 PHE A CA 1
ATOM 847 C C . PHE A 1 106 ? 4.896 3.225 8.055 1.00 88.50 106 PHE A C 1
ATOM 849 O O . PHE A 1 106 ? 4.950 2.033 8.346 1.00 88.50 106 PHE A O 1
ATOM 856 N N . ALA A 1 107 ? 5.289 3.711 6.874 1.00 86.56 107 ALA A N 1
ATOM 857 C CA . ALA A 1 107 ? 5.646 2.865 5.738 1.00 86.56 107 ALA A CA 1
ATOM 858 C C . ALA A 1 107 ? 4.551 1.812 5.465 1.00 86.56 107 ALA A C 1
ATOM 860 O O . ALA A 1 107 ? 3.421 2.181 5.156 1.00 86.56 107 ALA A O 1
ATOM 861 N N . ASP A 1 108 ? 4.874 0.526 5.569 1.00 85.06 108 ASP A N 1
ATOM 862 C CA . ASP A 1 108 ? 3.980 -0.621 5.388 1.00 85.06 108 ASP A CA 1
ATOM 863 C C . ASP A 1 108 ? 3.219 -1.036 6.656 1.00 85.06 108 ASP A C 1
ATOM 865 O O . ASP A 1 108 ? 2.296 -1.847 6.580 1.00 85.06 108 ASP A O 1
ATOM 869 N N . HIS A 1 109 ? 3.545 -0.455 7.811 1.00 88.25 109 HIS A N 1
ATOM 870 C CA . HIS A 1 109 ? 2.864 -0.747 9.064 1.00 88.25 109 HIS A CA 1
ATOM 871 C C . HIS A 1 109 ? 1.652 0.157 9.268 1.00 88.25 109 HIS A C 1
ATOM 873 O O . HIS A 1 109 ? 1.761 1.385 9.297 1.00 88.25 109 HIS A O 1
ATOM 879 N N . ILE A 1 110 ? 0.499 -0.473 9.477 1.00 90.44 110 ILE A N 1
ATOM 880 C CA . ILE A 1 110 ? -0.761 0.181 9.822 1.00 90.44 110 ILE A CA 1
ATOM 881 C C . ILE A 1 110 ? -1.179 -0.333 11.193 1.00 90.44 110 ILE A C 1
ATOM 883 O O . ILE A 1 110 ? -1.285 -1.539 11.401 1.00 90.44 110 ILE A O 1
ATOM 887 N N . ILE A 1 111 ? -1.414 0.587 12.120 1.00 92.81 111 ILE A N 1
ATOM 888 C CA . ILE A 1 111 ? -1.912 0.301 13.462 1.00 92.81 111 ILE A CA 1
ATOM 889 C C . ILE A 1 111 ? -3.305 0.909 13.557 1.00 92.81 111 ILE A C 1
ATOM 891 O O . ILE A 1 111 ? -3.467 2.108 13.323 1.00 92.81 111 ILE A O 1
ATOM 895 N N . VAL A 1 112 ? -4.290 0.084 13.903 1.00 94.31 112 VAL A N 1
ATOM 896 C CA . VAL A 1 112 ? -5.690 0.482 14.080 1.00 94.31 112 VAL A CA 1
ATOM 897 C C . VAL A 1 112 ? -6.119 0.100 15.486 1.00 94.31 112 VAL A C 1
ATOM 899 O O . VAL A 1 112 ? -5.902 -1.033 15.907 1.00 94.31 112 VAL A O 1
ATOM 902 N N . TRP A 1 113 ? -6.720 1.031 16.222 1.00 95.19 113 TRP A N 1
ATOM 903 C CA . TRP A 1 113 ? -7.245 0.743 17.553 1.00 95.19 113 TRP A CA 1
ATOM 904 C C . TRP A 1 113 ? -8.528 1.520 17.841 1.00 95.19 113 TRP A C 1
ATOM 906 O O . TRP A 1 113 ? -8.832 2.543 17.225 1.00 95.19 113 TRP A O 1
ATOM 916 N N . SER A 1 114 ? -9.300 1.017 18.799 1.00 95.38 114 SER A N 1
ATOM 917 C CA . SER A 1 114 ? -10.480 1.689 19.334 1.00 95.38 114 SER A CA 1
ATOM 918 C C . SER A 1 114 ? -10.385 1.721 20.854 1.00 95.38 114 SER A C 1
ATOM 920 O O . SER A 1 114 ? -9.926 0.755 21.464 1.00 95.38 114 SER A O 1
ATOM 922 N N . SER A 1 115 ? -10.778 2.840 21.461 1.00 93.69 115 SER A N 1
ATOM 923 C CA . SER A 1 115 ? -10.789 3.016 22.910 1.00 93.69 115 SER A CA 1
ATOM 924 C C . SER A 1 115 ? -12.183 3.433 23.378 1.00 93.69 115 SER A C 1
ATOM 926 O O . SER A 1 115 ? -12.857 4.249 22.750 1.00 93.69 115 SER A O 1
ATOM 928 N N . GLY A 1 116 ? -12.635 2.839 24.479 1.00 93.62 116 GLY A N 1
ATOM 929 C CA . GLY A 1 116 ? -13.980 3.043 25.007 1.00 93.62 116 GLY A CA 1
ATOM 930 C C . GLY A 1 116 ? -14.289 2.060 26.128 1.00 93.62 116 GLY A C 1
ATOM 931 O O . GLY A 1 116 ? -13.638 1.023 26.240 1.00 93.62 116 GLY A O 1
ATOM 932 N N . SER A 1 117 ? -15.271 2.390 26.966 1.00 93.94 117 SER A N 1
ATOM 933 C CA . SER A 1 117 ? -15.707 1.532 28.075 1.00 93.94 117 SER A CA 1
ATOM 934 C C . SER A 1 117 ? -16.566 0.348 27.626 1.00 93.94 117 SER A C 1
ATOM 936 O O . SER A 1 117 ? -16.677 -0.630 28.361 1.00 93.94 117 SER A O 1
ATOM 938 N N . ASP A 1 118 ? -17.184 0.442 26.446 1.00 96.06 118 ASP A N 1
ATOM 939 C CA . ASP A 1 118 ? -18.000 -0.620 25.862 1.00 96.06 118 ASP A CA 1
ATOM 940 C C . ASP A 1 118 ? -17.159 -1.467 24.898 1.00 96.06 118 ASP A C 1
ATOM 942 O O . ASP A 1 118 ? -16.736 -1.020 23.830 1.00 96.06 118 ASP A O 1
ATOM 946 N N . VAL A 1 119 ? -16.924 -2.716 25.293 1.00 95.25 119 VAL A N 1
ATOM 947 C CA . VAL A 1 119 ? -16.171 -3.686 24.496 1.00 95.25 119 VAL A CA 1
ATOM 948 C C . VAL A 1 119 ? -16.908 -4.033 23.203 1.00 95.25 119 VAL A C 1
ATOM 950 O O . VAL A 1 119 ? -16.262 -4.139 22.164 1.00 95.25 119 VAL A O 1
ATOM 953 N N . GLY A 1 120 ? -18.238 -4.158 23.238 1.00 96.56 120 GLY A N 1
ATOM 954 C CA . GLY A 1 120 ? -19.032 -4.506 22.061 1.00 96.56 120 GLY A CA 1
ATOM 955 C C . GLY A 1 120 ? -19.028 -3.392 21.015 1.00 96.56 120 GLY A C 1
ATOM 956 O O . GLY A 1 120 ? -18.931 -3.659 19.818 1.00 96.56 120 GLY A O 1
ATOM 957 N N . GLU A 1 121 ? -19.057 -2.131 21.453 1.00 96.19 121 GLU A N 1
ATOM 958 C CA . GLU A 1 121 ? -18.912 -0.988 20.546 1.00 96.19 121 GLU A CA 1
ATOM 959 C C . GLU A 1 121 ? -17.513 -0.945 19.906 1.00 96.19 121 GLU A C 1
ATOM 961 O O . GLU A 1 121 ? -17.389 -0.728 18.697 1.00 96.19 121 GLU A O 1
ATOM 966 N N . ASN A 1 122 ? -16.459 -1.178 20.695 1.00 95.50 122 ASN A N 1
ATOM 967 C CA . ASN A 1 122 ? -15.081 -1.197 20.197 1.00 95.50 122 ASN A CA 1
ATOM 968 C C . ASN A 1 122 ? -14.854 -2.343 19.200 1.00 95.50 122 ASN A C 1
ATOM 970 O O . ASN A 1 122 ? -14.245 -2.131 18.151 1.00 95.50 122 ASN A O 1
ATOM 974 N N . GLU A 1 123 ? -15.376 -3.535 19.496 1.00 96.56 123 GLU A N 1
ATOM 975 C CA . GLU A 1 123 ? -15.330 -4.694 18.602 1.00 96.56 123 GLU A CA 1
ATOM 976 C C . GLU A 1 123 ? -16.034 -4.390 17.274 1.00 96.56 123 GLU A C 1
ATOM 978 O O . GLU A 1 123 ? -15.473 -4.614 16.202 1.00 96.56 123 GLU A O 1
ATOM 983 N N . LEU A 1 124 ? -17.229 -3.792 17.323 1.00 96.94 124 LEU A N 1
ATOM 984 C CA . LEU A 1 124 ? -17.969 -3.407 16.123 1.00 96.94 124 LEU A CA 1
ATOM 985 C C . LEU A 1 124 ? -17.196 -2.391 15.266 1.00 96.94 124 LEU A C 1
ATOM 987 O O . LEU A 1 124 ? -17.174 -2.514 14.040 1.00 96.94 124 LEU A O 1
ATOM 991 N N . LYS A 1 125 ? -16.566 -1.387 15.889 1.00 96.81 125 LYS A N 1
ATOM 992 C CA . LYS A 1 125 ? -15.738 -0.392 15.187 1.00 96.81 125 LYS A CA 1
ATOM 993 C C . LYS A 1 125 ? -14.540 -1.043 14.502 1.00 96.81 125 LYS A C 1
ATOM 995 O O . LYS A 1 125 ? -14.305 -0.773 13.325 1.00 96.81 125 LYS A O 1
ATOM 1000 N N . LEU A 1 126 ? -13.826 -1.914 15.216 1.00 95.88 126 LEU A N 1
ATOM 1001 C CA . LEU A 1 126 ? -12.663 -2.625 14.686 1.00 95.88 126 LEU A CA 1
ATOM 1002 C C . LEU A 1 126 ? -13.049 -3.544 13.525 1.00 95.88 126 LEU A C 1
ATOM 1004 O O . LEU A 1 126 ? -12.416 -3.478 12.476 1.00 95.88 126 LEU A O 1
ATOM 1008 N N . ASN A 1 127 ? -14.125 -4.321 13.659 1.00 96.00 127 ASN A N 1
ATOM 1009 C CA . ASN A 1 127 ? -14.602 -5.198 12.588 1.00 96.00 127 ASN A CA 1
ATOM 1010 C C . ASN A 1 127 ? -14.943 -4.407 11.315 1.00 96.00 127 ASN A C 1
ATOM 1012 O O . ASN A 1 127 ? -14.492 -4.768 10.231 1.00 96.00 127 ASN A O 1
ATOM 1016 N N . ARG A 1 128 ? -15.636 -3.266 11.442 1.00 96.38 128 ARG A N 1
ATOM 1017 C CA . ARG A 1 128 ? -15.926 -2.381 10.297 1.00 96.38 128 ARG A CA 1
ATOM 1018 C C . ARG A 1 128 ? -14.665 -1.797 9.668 1.00 96.38 128 ARG A C 1
ATOM 1020 O O . ARG A 1 128 ? -14.563 -1.730 8.446 1.00 96.38 128 ARG A O 1
ATOM 1027 N N . ALA A 1 129 ? -13.701 -1.370 10.485 1.00 95.31 129 ALA A N 1
ATOM 1028 C CA . ALA A 1 129 ? -12.422 -0.884 9.979 1.00 95.31 129 ALA A CA 1
ATOM 1029 C C . ALA A 1 129 ? -11.677 -1.982 9.200 1.00 95.31 129 ALA A C 1
ATOM 1031 O O . ALA A 1 129 ? -11.133 -1.701 8.137 1.00 95.31 129 ALA A O 1
ATOM 1032 N N . MET A 1 130 ? -11.699 -3.229 9.678 1.00 93.75 130 MET A N 1
ATOM 1033 C CA . MET A 1 130 ? -11.068 -4.367 9.002 1.00 93.75 130 MET A CA 1
ATOM 1034 C C . MET A 1 130 ? -11.759 -4.735 7.683 1.00 93.75 130 MET A C 1
ATOM 1036 O O . MET A 1 130 ? -11.071 -5.027 6.705 1.00 93.75 130 MET A O 1
ATOM 1040 N N . GLU A 1 131 ? -13.091 -4.671 7.614 1.00 94.94 131 GLU A N 1
ATOM 1041 C CA . GLU A 1 131 ? -13.847 -4.862 6.366 1.00 94.94 131 GLU A CA 1
ATOM 1042 C C . GLU A 1 131 ? -13.458 -3.820 5.306 1.00 94.94 131 GLU A C 1
ATOM 1044 O O . GLU A 1 131 ? -13.159 -4.156 4.159 1.00 94.94 131 GLU A O 1
ATOM 1049 N N . GLU A 1 132 ? -13.396 -2.552 5.705 1.00 94.56 132 GLU A N 1
ATOM 1050 C CA . GLU A 1 132 ? -12.991 -1.442 4.843 1.00 94.56 132 GLU A CA 1
ATOM 1051 C C . GLU A 1 132 ? -11.503 -1.532 4.441 1.00 94.56 132 GLU A C 1
ATOM 1053 O O . GLU A 1 132 ? -11.148 -1.267 3.288 1.00 94.56 132 GLU A O 1
ATOM 1058 N N . ALA A 1 133 ? -10.625 -1.976 5.352 1.00 93.12 133 ALA A N 1
ATOM 1059 C CA . ALA A 1 133 ? -9.223 -2.270 5.048 1.00 93.12 133 ALA A CA 1
ATOM 1060 C C . ALA A 1 133 ? -9.114 -3.347 3.966 1.00 93.12 133 ALA A C 1
ATOM 1062 O O . ALA A 1 133 ? -8.370 -3.191 2.996 1.00 93.12 133 ALA A O 1
ATOM 1063 N N . HIS A 1 134 ? -9.866 -4.437 4.126 1.00 93.06 134 HIS A N 1
ATOM 1064 C CA . HIS A 1 134 ? -9.866 -5.558 3.199 1.00 93.06 134 HIS A CA 1
ATOM 1065 C C . HIS A 1 134 ? -10.364 -5.132 1.814 1.00 93.06 134 HIS A C 1
ATOM 1067 O O . HIS A 1 134 ? -9.694 -5.393 0.816 1.00 93.06 134 HIS A O 1
ATOM 1073 N N . ALA A 1 135 ? -11.465 -4.379 1.749 1.00 94.38 135 ALA A N 1
ATOM 1074 C CA . ALA A 1 135 ? -11.969 -3.821 0.498 1.00 94.38 135 ALA A CA 1
ATOM 1075 C C . ALA A 1 135 ? -10.941 -2.898 -0.183 1.00 94.38 135 ALA A C 1
ATOM 1077 O O . ALA A 1 135 ? -10.728 -2.982 -1.396 1.00 94.38 135 ALA A O 1
ATOM 1078 N N . PHE A 1 136 ? -10.257 -2.045 0.590 1.00 93.75 136 PHE A N 1
ATOM 1079 C CA . PHE A 1 136 ? -9.175 -1.210 0.070 1.00 93.75 136 PHE A CA 1
ATOM 1080 C C . PHE A 1 136 ? -8.040 -2.063 -0.508 1.00 93.75 136 PHE A C 1
ATOM 1082 O O . PHE A 1 136 ? -7.560 -1.773 -1.606 1.00 93.75 136 PHE A O 1
ATOM 1089 N N . ALA A 1 137 ? -7.621 -3.114 0.197 1.00 91.94 137 ALA A N 1
ATOM 1090 C CA . ALA A 1 137 ? -6.540 -3.988 -0.239 1.00 91.94 137 ALA A CA 1
ATOM 1091 C C . ALA A 1 137 ? -6.865 -4.742 -1.529 1.00 91.94 137 ALA A C 1
ATOM 1093 O O . ALA A 1 137 ? -6.011 -4.782 -2.410 1.00 91.94 137 ALA A O 1
ATOM 1094 N N . GLU A 1 138 ? -8.088 -5.244 -1.697 1.00 92.19 138 GLU A N 1
ATOM 1095 C CA . GLU A 1 138 ? -8.521 -5.901 -2.938 1.00 92.19 138 GLU A CA 1
ATOM 1096 C C . GLU A 1 138 ? -8.428 -4.952 -4.143 1.00 92.19 138 GLU A C 1
ATOM 1098 O O . GLU A 1 138 ? -7.837 -5.284 -5.175 1.00 92.19 138 GLU A O 1
ATOM 1103 N N . ILE A 1 139 ? -8.925 -3.717 -3.994 1.00 91.94 139 ILE A N 1
ATOM 1104 C CA . ILE A 1 139 ? -8.858 -2.689 -5.047 1.00 91.94 139 ILE A CA 1
ATOM 1105 C C . ILE A 1 139 ? -7.400 -2.353 -5.394 1.00 91.94 139 ILE A C 1
ATOM 1107 O O . ILE A 1 139 ? -7.045 -2.216 -6.567 1.00 91.94 139 ILE A O 1
ATOM 1111 N N . HIS A 1 140 ? -6.548 -2.247 -4.374 1.00 90.06 140 HIS A N 1
ATOM 1112 C CA . HIS A 1 140 ? -5.140 -1.880 -4.509 1.00 90.06 140 HIS A CA 1
ATOM 1113 C C . HIS A 1 140 ? -4.215 -3.101 -4.634 1.00 90.06 140 HIS A C 1
ATOM 1115 O O . HIS A 1 140 ? -2.998 -2.951 -4.550 1.00 90.06 140 HIS A O 1
ATOM 1121 N N . LYS A 1 141 ? -4.739 -4.314 -4.851 1.00 90.38 141 LYS A N 1
ATOM 1122 C CA . LYS A 1 141 ? -3.945 -5.552 -4.987 1.00 90.38 141 LYS A CA 1
ATOM 1123 C C . LYS A 1 141 ? -2.880 -5.715 -3.887 1.00 90.38 141 LYS A C 1
ATOM 1125 O O . LYS A 1 141 ? -1.774 -6.192 -4.148 1.00 90.38 141 LYS A O 1
ATOM 1130 N N . LEU A 1 142 ? -3.193 -5.252 -2.678 1.00 88.88 142 LEU A N 1
ATOM 1131 C CA . LEU A 1 142 ? -2.356 -5.400 -1.495 1.00 88.88 142 LEU A CA 1
ATOM 1132 C C . LEU A 1 142 ? -2.698 -6.724 -0.823 1.00 88.88 142 LEU A C 1
ATOM 1134 O O . LEU A 1 142 ? -3.850 -7.144 -0.803 1.00 88.88 142 LEU A O 1
ATOM 1138 N N . ILE A 1 143 ? -1.691 -7.368 -0.247 1.00 86.25 143 ILE A N 1
ATOM 1139 C CA . ILE A 1 143 ? -1.872 -8.605 0.506 1.00 86.25 143 ILE A CA 1
ATOM 1140 C C . ILE A 1 143 ? -1.534 -8.293 1.957 1.00 86.25 143 ILE A C 1
ATOM 1142 O O . ILE A 1 143 ? -0.381 -7.998 2.273 1.00 86.25 143 ILE A O 1
ATOM 1146 N N . PHE A 1 144 ? -2.531 -8.359 2.837 1.00 83.81 144 PHE A N 1
ATOM 1147 C CA . PHE A 1 144 ? -2.281 -8.299 4.272 1.00 83.81 144 PHE A CA 1
ATOM 1148 C C . PHE A 1 144 ? -1.788 -9.650 4.768 1.00 83.81 144 PHE A C 1
ATOM 1150 O O . PHE A 1 144 ? -2.393 -10.692 4.510 1.00 83.81 144 PHE A O 1
ATOM 1157 N N . ASN A 1 145 ? -0.670 -9.634 5.487 1.00 80.44 145 ASN A N 1
ATOM 1158 C CA . ASN A 1 145 ? -0.104 -10.850 6.033 1.00 80.44 145 ASN A CA 1
ATOM 1159 C C . ASN A 1 145 ? -0.753 -11.197 7.379 1.00 80.44 145 ASN A C 1
ATOM 1161 O O . ASN A 1 145 ? -0.287 -10.763 8.431 1.00 80.44 145 ASN A O 1
ATOM 1165 N N . ALA A 1 146 ? -1.767 -12.061 7.336 1.00 73.62 146 ALA A N 1
ATOM 1166 C CA . ALA A 1 146 ? -2.492 -12.519 8.521 1.00 73.62 146 ALA A CA 1
ATOM 1167 C C . ALA A 1 146 ? -1.619 -13.248 9.561 1.00 73.62 146 ALA A C 1
ATOM 1169 O O . ALA A 1 146 ? -2.016 -13.350 10.713 1.00 73.62 146 ALA A O 1
ATOM 1170 N N . SER A 1 147 ? -0.436 -13.749 9.184 1.00 68.31 147 SER A N 1
ATOM 1171 C CA . SER A 1 147 ? 0.471 -14.413 10.135 1.00 68.31 147 SER A CA 1
ATOM 1172 C C . SER A 1 147 ? 1.317 -13.444 10.967 1.00 68.31 147 SER A C 1
ATOM 1174 O O . SER A 1 147 ? 1.956 -13.870 11.925 1.00 68.31 147 SER A O 1
ATOM 1176 N N . ILE A 1 148 ? 1.336 -12.159 10.600 1.00 65.75 148 ILE A N 1
ATOM 1177 C CA . ILE A 1 148 ? 2.123 -11.111 11.272 1.00 65.75 148 ILE A CA 1
ATOM 1178 C C . ILE A 1 148 ? 1.218 -9.983 11.804 1.00 65.75 148 ILE A C 1
ATOM 1180 O O . ILE A 1 148 ? 1.648 -9.202 12.648 1.00 65.75 148 ILE A O 1
ATOM 1184 N N . SER A 1 149 ? -0.036 -9.900 11.349 1.00 68.00 149 SER A N 1
ATOM 1185 C CA . SER A 1 149 ? -1.045 -8.999 11.913 1.00 68.00 149 SER A CA 1
ATOM 1186 C C . SER A 1 149 ? -1.349 -9.377 13.369 1.00 68.00 149 SER A C 1
ATOM 1188 O O . SER A 1 149 ? -1.858 -10.467 13.627 1.00 68.00 149 SER A O 1
ATOM 1190 N N . LEU A 1 150 ? -0.996 -8.480 14.296 1.00 48.44 150 LEU A N 1
ATOM 1191 C CA . LEU A 1 150 ? -1.287 -8.548 15.733 1.00 48.44 150 LEU A CA 1
ATOM 1192 C C . LEU A 1 150 ? -2.516 -7.707 16.076 1.00 48.44 150 LEU A C 1
ATOM 1194 O O . LEU A 1 150 ? -2.627 -6.598 15.504 1.00 48.44 150 LEU A O 1
#

Secondary structure (DSSP, 8-state):
---PPPPP-------TTPPPPHHHHHHHS---HHHHHHHIIIIIHHHHHHHHSSEEE--EETTEEPPPEEE-SS--TT-THHHHHHHHHTTTHHHHHTTTSEEEEETTEEEEE---S-HHHHHHHHHHHHHHHHHHHHHTT----TTT--

Radius of gyration: 29.12 Å; chains: 1; bounding box: 48×91×69 Å

InterPro domains:
  IPR000477 Reverse transcriptase domain [PF00078] (43-146)
  IPR000477 Reverse transcriptase domain [PS50878] (1-150)